Protein AF-A0A4Y2E158-F1 (afdb_monomer_lite)

Radius of gyration: 23.36 Å; chains: 1; bounding box: 60×26×57 Å

Foldseek 3Di:
DDDPPQDDPVLLVVLVVCVVVVHDLVRSCVVSVHDSVNSVVSNVCVVVVVVVLVVVPLPDQPDPADPVLVVVLVVVCVVCVPDDPVRSVVVSVVPDPDDRDGDDRPVHPDDPPDDDPDDDD

Sequence (121 aa):
MQKRNDLSDVQKGMIIGFRAKGGSISETANLMNCSRAGVVKVCLAWQYGTIQNQRRGTCGAPRAIDERGKQRLRRGVRANRRATVEQLTAQMNQGATKRLQVRICPCGPCPPLHENYFSSE

Organism: Araneus ventricosus (NCBI:txid182803)

Structure (mmCIF, N/CA/C/O backbone):
data_AF-A0A4Y2E158-F1
#
_entry.id   AF-A0A4Y2E158-F1
#
loop_
_atom_site.group_PDB
_atom_site.id
_atom_site.type_symbol
_atom_site.label_atom_id
_atom_site.label_alt_id
_atom_site.label_comp_id
_atom_site.label_asym_id
_atom_site.label_entity_id
_atom_site.label_seq_id
_atom_site.pdbx_PDB_ins_code
_atom_site.Cartn_x
_atom_site.Cartn_y
_atom_site.Cartn_z
_atom_site.occupancy
_atom_site.B_iso_or_equiv
_atom_site.auth_seq_id
_atom_site.auth_comp_id
_atom_site.auth_asym_id
_atom_site.auth_atom_id
_atom_site.pdbx_PDB_model_num
ATOM 1 N N . MET A 1 1 ? 32.390 -14.301 -14.943 1.00 35.94 1 MET A N 1
ATOM 2 C CA . MET A 1 1 ? 31.408 -13.917 -13.903 1.00 35.94 1 MET A CA 1
ATOM 3 C C . MET A 1 1 ? 30.794 -12.580 -14.318 1.00 35.94 1 MET A C 1
ATOM 5 O O . MET A 1 1 ? 31.486 -11.573 -14.266 1.00 35.94 1 MET A O 1
ATOM 9 N N . GLN A 1 2 ? 29.575 -12.560 -14.874 1.00 48.81 2 GLN A N 1
ATOM 10 C CA . GLN A 1 2 ? 28.946 -11.308 -15.330 1.00 48.81 2 GLN A CA 1
ATOM 11 C C . GLN A 1 2 ? 28.635 -10.421 -14.119 1.00 48.81 2 GLN A C 1
ATOM 13 O O . GLN A 1 2 ? 27.872 -10.811 -13.235 1.00 48.81 2 GLN A O 1
ATOM 18 N N . LYS A 1 3 ? 29.252 -9.238 -14.082 1.00 46.75 3 LYS A N 1
ATOM 19 C CA . LYS A 1 3 ? 29.004 -8.190 -13.092 1.00 46.75 3 LYS A CA 1
ATOM 20 C C . LYS A 1 3 ? 27.518 -7.817 -13.178 1.00 46.75 3 LYS A C 1
ATOM 22 O O . LYS A 1 3 ? 27.068 -7.309 -14.203 1.00 46.75 3 LYS A O 1
ATOM 27 N N . ARG A 1 4 ? 26.732 -8.156 -12.150 1.00 53.44 4 ARG A N 1
ATOM 28 C CA . ARG A 1 4 ? 25.326 -7.743 -12.043 1.00 53.44 4 ARG A CA 1
ATOM 29 C C . ARG A 1 4 ? 25.326 -6.235 -11.818 1.00 53.44 4 ARG A C 1
ATOM 31 O O . ARG A 1 4 ? 25.498 -5.783 -10.695 1.00 53.44 4 ARG A O 1
ATOM 38 N N . ASN A 1 5 ? 25.215 -5.462 -12.893 1.00 62.91 5 ASN A N 1
ATOM 39 C CA . ASN A 1 5 ? 24.907 -4.044 -12.776 1.00 62.91 5 ASN A CA 1
ATOM 40 C C . ASN A 1 5 ? 23.434 -3.964 -12.377 1.00 62.91 5 ASN A C 1
ATOM 42 O O . ASN A 1 5 ? 22.544 -4.094 -13.220 1.00 62.91 5 ASN A O 1
ATOM 46 N N . ASP A 1 6 ? 23.187 -3.872 -11.075 1.00 72.38 6 ASP A N 1
ATOM 47 C CA . ASP A 1 6 ? 21.846 -3.657 -10.560 1.00 72.38 6 ASP A CA 1
ATOM 48 C C . ASP A 1 6 ? 21.332 -2.306 -11.075 1.00 72.38 6 ASP A C 1
ATOM 50 O O . ASP A 1 6 ? 22.042 -1.300 -11.057 1.00 72.38 6 ASP A O 1
ATOM 54 N N . LEU A 1 7 ? 20.103 -2.302 -11.599 1.00 78.12 7 LEU A N 1
ATOM 55 C CA . LEU A 1 7 ? 19.455 -1.095 -12.115 1.00 78.12 7 LEU A CA 1
ATOM 56 C C . LEU A 1 7 ? 19.344 -0.046 -11.003 1.00 78.12 7 LEU A C 1
ATOM 58 O O . LEU A 1 7 ? 19.045 -0.393 -9.854 1.00 78.12 7 LEU A O 1
ATOM 62 N N . SER A 1 8 ? 19.520 1.230 -11.349 1.00 84.19 8 SER A N 1
ATOM 63 C CA . SER A 1 8 ? 19.288 2.314 -10.393 1.00 84.19 8 SER A CA 1
ATOM 64 C C . SER A 1 8 ? 17.804 2.400 -10.030 1.00 84.19 8 SER A C 1
ATOM 66 O O . SER A 1 8 ? 16.932 2.024 -10.819 1.00 84.19 8 SER A O 1
ATOM 68 N N . ASP A 1 9 ? 17.485 2.912 -8.843 1.00 80.81 9 ASP A N 1
ATOM 69 C CA . ASP A 1 9 ? 16.086 3.029 -8.413 1.00 80.81 9 ASP A CA 1
ATOM 70 C C . ASP A 1 9 ? 15.277 3.977 -9.309 1.00 80.81 9 ASP A C 1
ATOM 72 O O . ASP A 1 9 ? 14.097 3.734 -9.558 1.00 80.81 9 ASP A O 1
ATOM 76 N N . VAL A 1 10 ? 15.936 4.979 -9.903 1.00 81.94 10 VAL A N 1
ATOM 77 C CA . VAL A 1 10 ? 15.350 5.846 -10.936 1.00 81.94 10 VAL A CA 1
ATOM 78 C C . VAL A 1 10 ? 14.966 5.035 -12.179 1.00 81.94 10 VAL A C 1
ATOM 80 O O . VAL A 1 10 ? 13.830 5.124 -12.641 1.00 81.94 10 VAL A O 1
ATOM 83 N N . GLN A 1 11 ? 15.865 4.184 -12.688 1.00 85.44 11 GLN A N 1
ATOM 84 C CA . GLN A 1 11 ? 15.579 3.317 -13.839 1.00 85.44 11 GLN A CA 1
ATOM 85 C C . GLN A 1 11 ? 14.465 2.312 -13.535 1.00 85.44 11 GLN A C 1
ATOM 87 O O . GLN A 1 11 ? 13.575 2.107 -14.360 1.00 85.44 11 GLN A O 1
ATOM 92 N N . LYS A 1 12 ? 14.467 1.709 -12.338 1.00 86.25 12 LYS A N 1
ATOM 93 C CA . LYS A 1 12 ? 13.385 0.815 -11.898 1.00 86.25 12 LYS A CA 1
ATOM 94 C C . LYS A 1 12 ? 12.041 1.544 -11.871 1.00 86.25 12 LYS A C 1
ATOM 96 O O . LYS A 1 12 ? 11.054 1.007 -12.369 1.00 86.25 12 LYS A O 1
ATOM 101 N N . GLY A 1 13 ? 12.010 2.770 -11.344 1.00 85.06 13 GLY A N 1
ATOM 102 C CA . GLY A 1 13 ? 10.813 3.609 -11.309 1.00 85.06 13 GLY A CA 1
ATOM 103 C C . GLY A 1 13 ? 10.278 3.928 -12.705 1.00 85.06 13 GLY A C 1
ATOM 104 O O . GLY A 1 13 ? 9.082 3.783 -12.953 1.00 85.06 13 GLY A O 1
ATOM 105 N N . MET A 1 14 ? 11.155 4.277 -13.648 1.00 88.69 14 MET A N 1
ATOM 106 C CA . MET A 1 14 ? 10.743 4.547 -15.028 1.00 88.69 14 MET A CA 1
ATOM 107 C C . MET A 1 14 ? 10.240 3.288 -15.755 1.00 88.69 14 MET A C 1
ATOM 109 O O . MET A 1 14 ? 9.247 3.363 -16.476 1.00 88.69 14 MET A O 1
ATOM 113 N N . ILE A 1 15 ? 10.862 2.122 -15.526 1.00 89.69 15 ILE A N 1
ATOM 114 C CA . ILE A 1 15 ? 10.388 0.827 -16.048 1.00 89.69 15 ILE A CA 1
ATOM 115 C C . ILE A 1 15 ? 8.964 0.530 -15.559 1.00 89.69 15 ILE A C 1
ATOM 117 O O . ILE A 1 15 ? 8.106 0.141 -16.353 1.00 89.69 15 ILE A O 1
ATOM 121 N N . ILE A 1 16 ? 8.699 0.731 -14.264 1.00 88.06 16 ILE A N 1
ATOM 122 C CA . ILE A 1 16 ? 7.366 0.537 -13.675 1.00 88.06 16 ILE A CA 1
ATOM 123 C C . ILE A 1 16 ? 6.367 1.531 -14.276 1.00 88.06 16 ILE A C 1
ATOM 125 O O . ILE A 1 16 ? 5.272 1.132 -14.662 1.00 88.06 16 ILE A O 1
ATOM 129 N N . GLY A 1 17 ? 6.746 2.805 -14.408 1.00 86.38 17 GLY A N 1
ATOM 130 C CA . GLY A 1 17 ? 5.885 3.842 -14.977 1.00 86.38 17 GLY A CA 1
ATOM 131 C C . GLY A 1 17 ? 5.495 3.576 -16.435 1.00 86.38 17 GLY A C 1
ATOM 132 O O . GLY A 1 17 ? 4.334 3.750 -16.797 1.00 86.38 17 GLY A O 1
ATOM 133 N N . PHE A 1 18 ? 6.435 3.110 -17.262 1.00 87.12 18 PHE A N 1
ATOM 134 C CA . PHE A 1 18 ? 6.167 2.766 -18.663 1.00 87.12 18 PHE A CA 1
ATOM 135 C C . PHE A 1 18 ? 5.254 1.537 -18.781 1.00 87.12 18 PHE A C 1
ATOM 137 O O . PHE A 1 18 ? 4.282 1.543 -19.534 1.00 87.12 18 PHE A O 1
ATOM 144 N N . ARG A 1 19 ? 5.501 0.515 -17.952 1.00 87.94 19 ARG A N 1
ATOM 145 C CA . ARG A 1 19 ? 4.649 -0.679 -17.837 1.00 87.94 19 ARG A CA 1
ATOM 146 C C . ARG A 1 19 ? 3.231 -0.357 -17.375 1.00 87.94 19 ARG A C 1
ATOM 148 O O . ARG A 1 19 ? 2.284 -0.913 -17.916 1.00 87.94 19 ARG A O 1
ATOM 155 N N . ALA A 1 20 ? 3.076 0.550 -16.412 1.00 82.81 20 ALA A N 1
ATOM 156 C CA . ALA A 1 20 ? 1.768 0.979 -15.917 1.00 82.81 20 ALA A CA 1
ATOM 157 C C . ALA A 1 20 ? 0.944 1.728 -16.980 1.00 82.81 20 ALA A C 1
ATOM 159 O O . ALA A 1 20 ? -0.280 1.708 -16.924 1.00 82.81 20 ALA A O 1
ATOM 160 N N . LYS A 1 21 ? 1.603 2.353 -17.966 1.00 86.81 21 LYS A N 1
ATOM 161 C CA . LYS A 1 21 ? 0.960 2.998 -19.123 1.00 86.81 21 LYS A CA 1
ATOM 162 C C . LYS A 1 21 ? 0.656 2.035 -20.283 1.00 86.81 21 LYS A C 1
ATOM 164 O O . LYS A 1 21 ? 0.223 2.493 -21.332 1.00 86.81 21 LYS A O 1
ATOM 169 N N . GLY A 1 22 ? 0.889 0.729 -20.116 1.00 84.00 22 GLY A N 1
ATOM 170 C CA . GLY A 1 22 ? 0.652 -0.283 -21.153 1.00 84.00 22 GLY A CA 1
ATOM 171 C C . GLY A 1 22 ? 1.828 -0.516 -22.108 1.00 84.00 22 GLY A C 1
ATOM 172 O O . GLY A 1 22 ? 1.673 -1.199 -23.115 1.00 84.00 22 GLY A O 1
ATOM 173 N N . GLY A 1 23 ? 3.012 0.023 -21.809 1.00 86.62 23 GLY A N 1
ATOM 174 C CA . GLY A 1 23 ? 4.191 -0.142 -22.653 1.00 86.62 23 GLY A CA 1
ATOM 175 C C . GLY A 1 23 ? 4.748 -1.572 -22.678 1.00 86.62 23 GLY A C 1
ATOM 176 O O . GLY A 1 23 ? 4.759 -2.279 -21.662 1.00 86.62 23 GLY A O 1
ATOM 177 N N . SER A 1 24 ? 5.256 -2.000 -23.839 1.00 88.38 24 SER A N 1
ATOM 178 C CA . SER A 1 24 ? 5.743 -3.372 -24.030 1.00 88.38 24 SER A CA 1
ATOM 179 C C . SER A 1 24 ? 7.114 -3.620 -23.380 1.00 88.38 24 SER A C 1
ATOM 181 O O . SER A 1 24 ? 7.910 -2.707 -23.140 1.00 88.38 24 SER A O 1
ATOM 183 N N . ILE A 1 25 ? 7.432 -4.891 -23.101 1.00 87.12 25 ILE A N 1
ATOM 184 C CA . ILE A 1 25 ? 8.707 -5.284 -22.466 1.00 87.12 25 ILE A CA 1
ATOM 185 C C . ILE A 1 25 ? 9.904 -4.900 -23.337 1.00 87.12 25 ILE A C 1
ATOM 187 O O . ILE A 1 25 ? 10.899 -4.387 -22.828 1.00 87.12 25 ILE A O 1
ATOM 191 N N . SER A 1 26 ? 9.811 -5.179 -24.637 1.00 86.69 26 SER A N 1
ATOM 192 C CA . SER A 1 26 ? 10.885 -4.931 -25.599 1.00 86.69 26 SER A CA 1
ATOM 193 C C . SER A 1 26 ? 11.119 -3.437 -25.794 1.00 86.69 26 SER A C 1
ATOM 195 O O . SER A 1 26 ? 12.259 -2.993 -25.772 1.00 86.69 26 SER A O 1
ATOM 197 N N . GLU A 1 27 ? 10.050 -2.655 -25.899 1.00 87.88 27 GLU A N 1
ATOM 198 C CA . GLU A 1 27 ? 10.123 -1.199 -26.022 1.00 87.88 27 GLU A CA 1
ATOM 199 C C . GLU A 1 27 ? 10.738 -0.553 -24.776 1.00 87.88 27 GLU A C 1
ATOM 201 O O . GLU A 1 27 ? 11.654 0.257 -24.890 1.00 87.88 27 GLU A O 1
ATOM 206 N N . THR A 1 28 ? 10.336 -1.000 -23.579 1.00 88.06 28 THR A N 1
ATOM 207 C CA . THR A 1 28 ? 10.933 -0.536 -22.315 1.00 88.06 28 THR A CA 1
ATOM 208 C C . THR A 1 28 ? 12.424 -0.875 -22.238 1.00 88.06 28 THR A C 1
ATOM 210 O O . THR A 1 28 ? 13.232 -0.061 -21.797 1.00 88.06 28 THR A O 1
ATOM 213 N N . ALA A 1 29 ? 12.793 -2.091 -22.648 1.00 87.75 29 ALA A N 1
ATOM 214 C CA . ALA A 1 29 ? 14.172 -2.568 -22.633 1.00 87.75 29 ALA A CA 1
ATOM 215 C C . ALA A 1 29 ? 15.062 -1.761 -23.591 1.00 87.75 29 ALA A C 1
ATOM 217 O O . ALA A 1 29 ? 16.173 -1.388 -23.217 1.00 87.75 29 ALA A O 1
ATOM 218 N N . ASN A 1 30 ? 14.543 -1.442 -24.780 1.00 88.44 30 ASN A N 1
ATOM 219 C CA . ASN A 1 30 ? 15.223 -0.619 -25.776 1.00 88.44 30 ASN A CA 1
ATOM 220 C C . ASN A 1 30 ? 15.371 0.832 -25.300 1.00 88.44 30 ASN A C 1
ATOM 222 O O . ASN A 1 30 ? 16.459 1.388 -25.382 1.00 88.44 30 ASN A O 1
ATOM 226 N N . LEU A 1 31 ? 14.316 1.423 -24.730 1.00 85.62 31 LEU A N 1
ATOM 227 C CA . LEU A 1 31 ? 14.352 2.792 -24.204 1.00 85.62 31 LEU A CA 1
ATOM 228 C C . LEU A 1 31 ? 15.362 2.945 -23.055 1.00 85.62 31 LEU A C 1
ATOM 230 O O . LEU A 1 31 ? 16.052 3.954 -22.947 1.00 85.62 31 LEU A O 1
ATOM 234 N N . MET A 1 32 ? 15.450 1.930 -22.195 1.00 80.69 32 MET A N 1
ATOM 235 C CA . MET A 1 32 ? 16.308 1.936 -21.008 1.00 80.69 32 MET A CA 1
ATOM 236 C C . MET A 1 32 ? 17.693 1.334 -21.246 1.00 80.69 32 MET A C 1
ATOM 238 O O . MET A 1 32 ? 18.462 1.212 -20.291 1.00 80.69 32 MET A O 1
ATOM 242 N N . ASN A 1 33 ? 17.998 0.920 -22.483 1.00 86.25 33 ASN A N 1
ATOM 243 C CA . ASN A 1 33 ? 19.217 0.195 -22.852 1.00 86.25 33 ASN A CA 1
ATOM 244 C C . ASN A 1 33 ? 19.552 -0.943 -21.870 1.00 86.25 33 ASN A C 1
ATOM 246 O O . ASN A 1 33 ? 20.707 -1.156 -21.496 1.00 86.25 33 ASN A O 1
ATOM 250 N N . CYS A 1 34 ? 18.529 -1.662 -21.402 1.00 80.19 34 CYS A N 1
ATOM 251 C CA . CYS A 1 34 ? 18.672 -2.705 -20.395 1.00 80.19 34 CYS A CA 1
ATOM 252 C C . CYS A 1 34 ? 18.130 -4.044 -20.896 1.00 80.19 34 CYS A C 1
ATOM 254 O O . CYS A 1 34 ? 17.335 -4.128 -21.829 1.00 80.19 34 CYS A O 1
ATOM 256 N N . SER A 1 35 ? 18.579 -5.142 -20.285 1.00 85.69 35 SER A N 1
ATOM 257 C CA . SER A 1 35 ? 18.129 -6.469 -20.712 1.00 85.69 35 SER A CA 1
ATOM 258 C C . SER A 1 35 ? 16.623 -6.651 -20.477 1.00 85.69 35 SER A C 1
ATOM 260 O O . SER A 1 35 ? 16.105 -6.305 -19.412 1.00 85.69 35 SER A O 1
ATOM 262 N N . ARG A 1 36 ? 15.931 -7.308 -21.420 1.00 87.44 36 ARG A N 1
ATOM 263 C CA . ARG A 1 36 ? 14.519 -7.717 -21.259 1.00 87.44 36 ARG A CA 1
ATOM 264 C C . ARG A 1 36 ? 14.295 -8.499 -19.957 1.00 87.44 36 ARG A C 1
ATOM 266 O O . ARG A 1 36 ? 13.309 -8.277 -19.259 1.00 87.44 36 ARG A O 1
ATOM 273 N N . ALA A 1 37 ? 15.250 -9.352 -19.581 1.00 85.62 37 ALA A N 1
ATOM 274 C CA . ALA A 1 37 ? 15.230 -10.094 -18.320 1.00 85.62 37 ALA A CA 1
ATOM 275 C C . ALA A 1 37 ? 15.316 -9.184 -17.077 1.00 85.62 37 ALA A C 1
ATOM 277 O O . ALA A 1 37 ? 14.721 -9.488 -16.044 1.00 85.62 37 ALA A O 1
ATOM 278 N N . GLY A 1 38 ? 16.042 -8.066 -17.157 1.00 85.38 38 GLY A N 1
ATOM 279 C CA . GLY A 1 38 ? 16.090 -7.040 -16.115 1.00 85.38 38 GLY A CA 1
ATOM 280 C C . GLY A 1 38 ? 14.742 -6.346 -15.937 1.00 85.38 38 GLY A C 1
ATOM 281 O O . GLY A 1 38 ? 14.244 -6.269 -14.817 1.00 85.38 38 GLY A O 1
ATOM 282 N N . VAL A 1 39 ? 14.110 -5.947 -17.044 1.00 86.62 39 VAL A N 1
ATOM 283 C CA . VAL A 1 39 ? 12.760 -5.358 -17.038 1.00 86.62 39 VAL A CA 1
ATOM 284 C C . VAL A 1 39 ? 11.756 -6.321 -16.401 1.00 86.62 39 VAL A C 1
ATOM 286 O O . VAL A 1 39 ? 11.022 -5.932 -15.499 1.00 86.62 39 VAL A O 1
ATOM 289 N N . VAL A 1 40 ? 11.747 -7.594 -16.810 1.00 88.50 40 VAL A N 1
ATOM 290 C CA . VAL A 1 40 ? 10.849 -8.615 -16.238 1.00 88.50 40 VAL A CA 1
ATOM 291 C C . VAL A 1 40 ? 11.065 -8.774 -14.732 1.00 88.50 40 VAL A C 1
ATOM 293 O O . VAL A 1 40 ? 10.091 -8.784 -13.984 1.00 88.50 40 VAL A O 1
ATOM 296 N N . LYS A 1 41 ? 12.319 -8.828 -14.265 1.00 87.94 41 LYS A N 1
ATOM 297 C CA . LYS A 1 41 ? 12.631 -8.918 -12.830 1.00 87.94 41 LYS A CA 1
ATOM 298 C C . LYS A 1 41 ? 12.086 -7.730 -12.033 1.00 87.94 41 LYS A C 1
ATOM 300 O O . LYS A 1 41 ? 11.501 -7.941 -10.974 1.00 87.94 41 LYS A O 1
ATOM 305 N N . VAL A 1 42 ? 12.235 -6.508 -12.546 1.00 87.31 42 VAL A N 1
ATOM 306 C CA . VAL A 1 42 ? 11.695 -5.295 -11.905 1.00 87.31 42 VAL A CA 1
ATOM 307 C C . VAL A 1 42 ? 10.169 -5.335 -11.855 1.00 87.31 42 VAL A C 1
ATOM 309 O O . VAL A 1 42 ? 9.583 -5.051 -10.814 1.00 87.31 42 VAL A O 1
ATOM 312 N N . CYS A 1 43 ? 9.517 -5.740 -12.945 1.00 86.25 43 CYS A N 1
ATOM 313 C CA . CYS A 1 43 ? 8.058 -5.803 -13.007 1.00 86.25 43 CYS A CA 1
ATOM 314 C C . CYS A 1 43 ? 7.470 -6.865 -12.080 1.00 86.25 43 CYS A C 1
ATOM 316 O O . CYS A 1 43 ? 6.488 -6.593 -11.397 1.00 86.25 43 CYS A O 1
ATOM 318 N N . LEU A 1 44 ? 8.090 -8.045 -12.008 1.00 86.94 44 LEU A N 1
ATOM 319 C CA . LEU A 1 44 ? 7.676 -9.093 -11.077 1.00 86.94 44 LEU A CA 1
ATOM 320 C C . LEU A 1 44 ? 7.868 -8.643 -9.627 1.00 86.94 44 LEU A C 1
ATOM 322 O O . LEU A 1 44 ? 6.956 -8.785 -8.819 1.00 86.94 44 LEU A O 1
ATOM 326 N N . ALA A 1 45 ? 9.019 -8.049 -9.297 1.00 84.62 45 ALA A N 1
ATOM 327 C CA . ALA A 1 45 ? 9.267 -7.516 -7.959 1.00 84.62 45 ALA A CA 1
ATOM 328 C C . ALA A 1 45 ? 8.240 -6.439 -7.570 1.00 84.62 45 ALA A C 1
ATOM 330 O O . ALA A 1 45 ? 7.758 -6.438 -6.439 1.00 84.62 45 ALA A O 1
ATOM 331 N N . TRP A 1 46 ? 7.858 -5.569 -8.511 1.00 83.31 46 TRP A N 1
ATOM 332 C CA . TRP A 1 46 ? 6.796 -4.585 -8.305 1.00 83.31 46 TRP A CA 1
ATOM 333 C C . TRP A 1 46 ? 5.436 -5.247 -8.076 1.00 83.31 46 TRP A C 1
ATOM 335 O O . TRP A 1 46 ? 4.786 -4.911 -7.095 1.00 83.31 46 TRP A O 1
ATOM 345 N N . GLN A 1 47 ? 5.038 -6.218 -8.904 1.00 80.56 47 GLN A N 1
ATOM 346 C CA . GLN A 1 47 ? 3.747 -6.908 -8.797 1.00 80.56 47 GLN A CA 1
ATOM 347 C C . GLN A 1 47 ? 3.619 -7.715 -7.495 1.00 80.56 47 GLN A C 1
ATOM 349 O O . GLN A 1 47 ? 2.612 -7.630 -6.794 1.00 80.56 47 GLN A O 1
ATOM 354 N N . TYR A 1 48 ? 4.652 -8.471 -7.115 1.00 76.56 48 TYR A N 1
ATOM 355 C CA . TYR A 1 48 ? 4.663 -9.171 -5.829 1.00 76.56 48 TYR A CA 1
ATOM 356 C C . TYR A 1 48 ? 4.741 -8.187 -4.658 1.00 76.56 48 TYR A C 1
ATOM 358 O O . TYR A 1 48 ? 4.076 -8.394 -3.646 1.00 76.56 48 TYR A O 1
ATOM 366 N N . GLY A 1 49 ? 5.492 -7.093 -4.796 1.00 69.44 49 GLY A N 1
ATOM 367 C CA . GLY A 1 49 ? 5.562 -6.025 -3.806 1.00 69.44 49 GLY A CA 1
ATOM 368 C C . GLY A 1 49 ? 4.210 -5.349 -3.573 1.00 69.44 49 GLY A C 1
ATOM 369 O O . GLY A 1 49 ? 3.820 -5.166 -2.423 1.00 69.44 49 GLY A O 1
ATOM 370 N N . THR A 1 50 ? 3.454 -5.022 -4.621 1.00 62.56 50 THR A N 1
ATOM 371 C CA . THR A 1 50 ? 2.104 -4.451 -4.496 1.00 62.56 50 THR A CA 1
ATOM 372 C C . THR A 1 50 ? 1.122 -5.452 -3.902 1.00 62.56 50 THR A C 1
ATOM 374 O O . THR A 1 50 ? 0.410 -5.086 -2.973 1.00 62.56 50 THR A O 1
ATOM 377 N N . ILE A 1 51 ? 1.138 -6.723 -4.319 1.00 58.84 51 ILE A N 1
ATOM 378 C CA . ILE A 1 51 ? 0.266 -7.766 -3.743 1.00 58.84 51 ILE A CA 1
ATOM 379 C C . ILE A 1 51 ? 0.564 -7.979 -2.250 1.00 58.84 51 ILE A C 1
ATOM 381 O O . ILE A 1 51 ? -0.354 -8.085 -1.435 1.00 58.84 51 ILE A O 1
ATOM 385 N N . GLN A 1 52 ? 1.839 -8.019 -1.858 1.00 55.78 52 GLN A N 1
ATOM 386 C CA . GLN A 1 52 ? 2.234 -8.165 -0.453 1.00 55.78 52 GLN A CA 1
ATOM 387 C C . GLN A 1 52 ? 1.888 -6.918 0.376 1.00 55.78 52 GLN A C 1
ATOM 389 O O . GLN A 1 52 ? 1.421 -7.045 1.508 1.00 55.78 52 GLN A O 1
ATOM 394 N N . ASN A 1 53 ? 2.057 -5.714 -0.180 1.00 56.31 53 ASN A N 1
ATOM 395 C CA . ASN A 1 53 ? 1.689 -4.467 0.497 1.00 56.31 53 ASN A CA 1
ATOM 396 C C . ASN A 1 53 ? 0.167 -4.289 0.618 1.00 56.31 53 ASN A C 1
ATOM 398 O O . ASN A 1 53 ? -0.304 -3.846 1.664 1.00 56.31 53 ASN A O 1
ATOM 402 N N . GLN A 1 54 ? -0.607 -4.720 -0.381 1.00 55.78 54 GLN A N 1
ATOM 403 C CA . GLN A 1 54 ? -2.070 -4.741 -0.333 1.00 55.78 54 GLN A CA 1
ATOM 404 C C . GLN A 1 54 ? -2.577 -5.702 0.752 1.00 55.78 54 GLN A C 1
ATOM 406 O O . GLN A 1 54 ? -3.454 -5.354 1.542 1.00 55.78 54 GLN A O 1
ATOM 411 N N . ARG A 1 55 ? -1.976 -6.896 0.856 1.00 52.53 55 ARG A N 1
ATOM 412 C CA . ARG A 1 55 ? -2.302 -7.886 1.900 1.00 52.53 55 ARG A CA 1
ATOM 413 C C . ARG A 1 55 ? -1.927 -7.425 3.310 1.00 52.53 55 ARG A C 1
ATOM 415 O O . ARG A 1 55 ? -2.552 -7.862 4.272 1.00 52.53 55 ARG A O 1
ATOM 422 N N . ARG A 1 56 ? -0.933 -6.541 3.453 1.00 54.16 56 ARG A N 1
ATOM 423 C CA . ARG A 1 56 ? -0.492 -6.017 4.757 1.00 54.16 56 ARG A CA 1
ATOM 424 C C . ARG A 1 56 ? -1.430 -4.980 5.378 1.00 54.16 56 ARG A C 1
ATOM 426 O O . ARG A 1 56 ? -1.183 -4.579 6.512 1.00 54.16 56 ARG A O 1
ATOM 433 N N . GLY A 1 57 ? -2.508 -4.567 4.704 1.00 54.31 57 GLY A N 1
ATOM 434 C CA . GLY A 1 57 ? -3.555 -3.722 5.299 1.00 54.31 57 GLY A CA 1
ATOM 435 C C . GLY A 1 57 ? -3.070 -2.357 5.810 1.00 54.31 57 GLY A C 1
ATOM 436 O O . GLY A 1 57 ? -3.787 -1.680 6.544 1.00 54.31 57 GLY A O 1
ATOM 437 N N . THR A 1 58 ? -1.851 -1.952 5.451 1.00 54.28 58 THR A N 1
ATOM 438 C CA . THR A 1 58 ? -1.268 -0.646 5.775 1.00 54.28 58 THR A CA 1
ATOM 439 C C . THR A 1 58 ? -1.744 0.439 4.817 1.00 54.28 58 THR A C 1
ATOM 441 O O . THR A 1 58 ? -1.706 1.616 5.171 1.00 54.28 58 THR A O 1
ATOM 444 N N . CYS A 1 59 ? -2.219 0.057 3.630 1.00 57.59 59 CYS A N 1
ATOM 445 C CA . CYS A 1 59 ? -2.905 0.932 2.689 1.00 57.59 59 CYS A CA 1
ATOM 446 C C . CYS A 1 59 ? -4.422 0.877 2.935 1.00 57.59 59 CYS A C 1
ATOM 448 O O . CYS A 1 59 ? -5.119 -0.047 2.520 1.00 57.59 59 CYS A O 1
ATOM 450 N N . GLY A 1 60 ? -4.927 1.869 3.661 1.00 59.03 60 GLY A N 1
ATOM 451 C CA . GLY A 1 60 ? -6.344 2.044 3.956 1.00 59.03 60 GLY A CA 1
ATOM 452 C C . GLY A 1 60 ? -6.532 3.166 4.969 1.00 59.03 60 GLY A C 1
ATOM 453 O O . GLY A 1 60 ? -5.647 3.412 5.792 1.00 59.03 60 GLY A O 1
ATOM 454 N N . ALA A 1 61 ? -7.670 3.860 4.909 1.00 57.78 61 ALA A N 1
ATOM 455 C CA . ALA A 1 61 ? -8.004 4.858 5.918 1.00 57.78 61 ALA A CA 1
ATOM 456 C C . ALA A 1 61 ? -7.917 4.215 7.316 1.00 57.78 61 ALA A C 1
ATOM 458 O O . ALA A 1 61 ? -8.394 3.084 7.490 1.00 57.78 61 ALA A O 1
ATOM 459 N N . PRO A 1 62 ? -7.312 4.889 8.314 1.00 59.84 62 PRO A N 1
ATOM 460 C CA . PRO A 1 62 ? -7.315 4.395 9.680 1.00 59.84 62 PRO A CA 1
ATOM 461 C C . PRO A 1 62 ? -8.753 4.075 10.085 1.00 59.84 62 PRO A C 1
ATOM 463 O O . PRO A 1 62 ? -9.608 4.959 10.113 1.00 59.84 62 PRO A O 1
ATOM 466 N N . ARG A 1 63 ? -9.039 2.799 10.365 1.00 64.44 63 ARG A N 1
ATOM 467 C CA . ARG A 1 63 ? -10.357 2.413 10.873 1.00 64.44 63 ARG A CA 1
ATOM 468 C C . ARG A 1 63 ? -10.602 3.197 12.160 1.00 64.44 63 ARG A C 1
ATOM 470 O O . ARG A 1 63 ? -9.730 3.216 13.028 1.00 64.44 63 ARG A O 1
ATOM 477 N N . ALA A 1 64 ? -11.788 3.793 12.289 1.00 67.94 64 ALA A N 1
ATOM 478 C CA . ALA A 1 64 ? -12.176 4.553 13.479 1.00 67.94 64 ALA A CA 1
ATOM 479 C C . ALA A 1 64 ? -12.010 3.736 14.778 1.00 67.94 64 ALA A C 1
ATOM 481 O O . ALA A 1 64 ? -11.738 4.293 15.836 1.00 67.94 64 ALA A O 1
ATOM 482 N N . ILE A 1 65 ? -12.116 2.403 14.685 1.00 75.06 65 ILE A N 1
ATOM 483 C CA . ILE A 1 65 ? -11.903 1.461 15.785 1.00 75.06 65 ILE A CA 1
ATOM 484 C C . ILE A 1 65 ? -10.950 0.350 15.314 1.00 75.06 65 ILE A C 1
ATOM 486 O O . ILE A 1 65 ? -11.227 -0.342 14.330 1.00 75.06 65 ILE A O 1
ATOM 490 N N . ASP A 1 66 ? -9.830 0.167 16.021 1.00 77.00 66 ASP A N 1
ATOM 491 C CA . ASP A 1 66 ? -8.901 -0.948 15.794 1.00 77.00 66 ASP A CA 1
ATOM 492 C C . ASP A 1 66 ? -9.438 -2.270 16.386 1.00 77.00 66 ASP A C 1
ATOM 494 O O . ASP A 1 66 ? -10.428 -2.292 17.116 1.00 77.00 66 ASP A O 1
ATOM 498 N N . GLU A 1 67 ? -8.815 -3.411 16.071 1.00 80.81 67 GLU A N 1
ATOM 499 C CA . GLU A 1 67 ? -9.288 -4.719 16.569 1.00 80.81 67 GLU A CA 1
ATOM 500 C C . GLU A 1 67 ? -9.291 -4.800 18.107 1.00 80.81 67 GLU A C 1
ATOM 502 O O . GLU A 1 67 ? -10.170 -5.420 18.710 1.00 80.81 67 GLU A O 1
ATOM 507 N N . ARG A 1 68 ? -8.370 -4.087 18.769 1.00 82.44 68 ARG A N 1
ATOM 508 C CA . ARG A 1 68 ? -8.350 -3.959 20.233 1.00 82.44 68 ARG A CA 1
ATOM 509 C C . ARG A 1 68 ? -9.564 -3.174 20.737 1.00 82.44 68 ARG A C 1
ATOM 511 O O . ARG A 1 68 ? -10.185 -3.575 21.723 1.00 82.44 68 ARG A O 1
ATOM 518 N N . GLY A 1 69 ? -9.930 -2.092 20.056 1.00 84.44 69 GLY A N 1
ATOM 519 C CA . GLY A 1 69 ? -11.144 -1.320 20.295 1.00 84.44 69 GLY A CA 1
ATOM 520 C C . GLY A 1 69 ? -12.412 -2.148 20.081 1.00 84.44 69 GLY A C 1
ATOM 521 O O . GLY A 1 69 ? -13.295 -2.132 20.936 1.00 84.44 69 GLY A O 1
ATOM 522 N N . LYS A 1 70 ? -12.474 -2.968 19.024 1.00 86.69 70 LYS A N 1
ATOM 523 C CA . LYS A 1 70 ? -13.594 -3.898 18.798 1.00 86.69 70 LYS A CA 1
ATOM 524 C C . LYS A 1 70 ? -13.720 -4.920 19.925 1.00 86.69 70 LYS A C 1
ATOM 526 O O . LYS A 1 70 ? -14.826 -5.198 20.386 1.00 86.69 70 LYS A O 1
ATOM 531 N N . GLN A 1 71 ? -12.600 -5.452 20.412 1.00 88.62 71 GLN A N 1
ATOM 532 C CA . GLN A 1 71 ? -12.603 -6.398 21.526 1.00 88.62 71 GLN A CA 1
ATOM 533 C C . GLN A 1 71 ? -13.064 -5.748 22.841 1.00 88.62 71 GLN A C 1
ATOM 535 O O . GLN A 1 71 ? -13.820 -6.365 23.594 1.00 88.62 71 GLN A O 1
ATOM 540 N N . ARG A 1 72 ? -12.668 -4.495 23.106 1.00 86.62 72 ARG A N 1
ATOM 541 C CA . ARG A 1 72 ? -13.172 -3.710 24.248 1.00 86.62 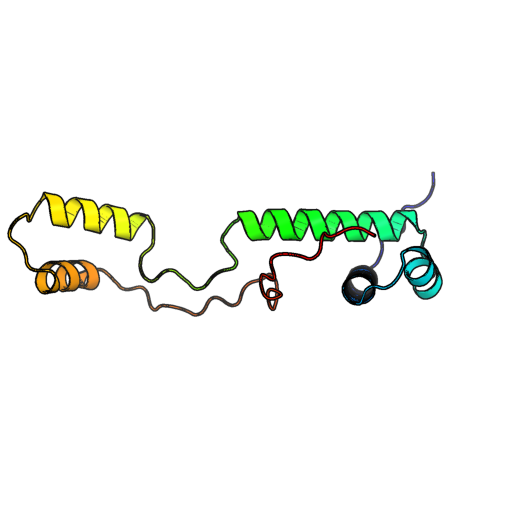72 ARG A CA 1
ATOM 542 C C . ARG A 1 72 ? -14.679 -3.480 24.150 1.00 86.62 72 ARG A C 1
ATOM 544 O O . ARG A 1 72 ? -15.377 -3.728 25.127 1.00 86.62 72 ARG A O 1
ATOM 551 N N . LEU A 1 73 ? -15.181 -3.120 22.969 1.00 87.06 73 LEU A N 1
ATOM 552 C CA . LEU A 1 73 ? -16.612 -2.931 22.732 1.00 87.06 73 LEU A CA 1
ATOM 553 C C . LEU A 1 73 ? -17.402 -4.229 22.962 1.00 87.06 73 LEU A C 1
ATOM 555 O O . LEU A 1 73 ? -18.389 -4.232 23.691 1.00 87.06 73 LEU A O 1
ATOM 559 N N . ARG A 1 74 ? -16.925 -5.364 22.430 1.00 88.44 74 ARG A N 1
ATOM 560 C CA . ARG A 1 74 ? -17.546 -6.687 22.645 1.00 88.44 74 ARG A CA 1
ATOM 561 C C . ARG A 1 74 ? -17.630 -7.074 24.121 1.00 88.44 74 ARG A C 1
ATOM 563 O O . ARG A 1 74 ? -18.578 -7.755 24.508 1.00 88.44 74 ARG A O 1
ATOM 570 N N . ARG A 1 75 ? -16.635 -6.694 24.929 1.00 88.94 75 ARG A N 1
ATOM 571 C CA . ARG A 1 75 ? -16.644 -6.912 26.385 1.00 88.94 75 ARG A CA 1
ATOM 572 C C . ARG A 1 75 ? -17.605 -5.951 27.085 1.00 88.94 75 ARG A C 1
ATOM 574 O O . ARG A 1 75 ? -18.384 -6.407 27.912 1.00 88.94 75 ARG A O 1
ATOM 581 N N . GLY A 1 76 ? -17.603 -4.672 26.705 1.00 85.94 76 GLY A N 1
ATOM 582 C CA . GLY A 1 76 ? -18.500 -3.649 27.254 1.00 85.94 76 GLY A CA 1
ATOM 583 C C . GLY A 1 76 ? -19.979 -3.978 27.041 1.00 85.94 76 GLY A C 1
ATOM 584 O O . GLY A 1 76 ? -20.749 -3.962 27.993 1.00 85.94 76 GLY A O 1
ATOM 585 N N . VAL A 1 77 ? -20.354 -4.397 25.829 1.00 88.44 77 VAL A N 1
ATOM 586 C CA . VAL A 1 77 ? -21.731 -4.819 25.506 1.00 88.44 77 VAL A CA 1
ATOM 587 C C . VAL A 1 77 ? -22.154 -6.046 26.321 1.00 88.44 77 VAL A C 1
ATOM 589 O O . VAL A 1 77 ? -23.285 -6.121 26.793 1.00 88.44 77 VAL A O 1
ATOM 592 N N . ARG A 1 78 ? -21.249 -7.015 26.523 1.00 88.12 78 ARG A N 1
ATOM 593 C CA . ARG A 1 78 ? -21.553 -8.214 27.324 1.00 88.12 78 ARG A CA 1
ATOM 594 C C . ARG A 1 78 ? -21.704 -7.911 28.811 1.00 88.12 78 ARG A C 1
ATOM 596 O O . ARG A 1 78 ? -22.581 -8.497 29.439 1.00 88.12 78 ARG A O 1
ATOM 603 N N . ALA A 1 79 ? -20.850 -7.044 29.352 1.00 86.19 79 ALA A N 1
ATOM 604 C CA . ALA A 1 79 ? -20.878 -6.651 30.758 1.00 86.19 79 ALA A CA 1
ATOM 605 C C . ALA A 1 79 ? -22.105 -5.785 31.083 1.00 86.19 79 ALA A C 1
ATOM 607 O O . ALA A 1 79 ? -22.714 -5.956 32.133 1.00 86.19 79 ALA A O 1
ATOM 608 N N . ASN A 1 80 ? -22.512 -4.918 30.153 1.00 83.00 80 ASN A N 1
ATOM 609 C CA . ASN A 1 80 ? -23.576 -3.942 30.358 1.00 83.00 80 ASN A CA 1
ATOM 610 C C . ASN A 1 80 ? -24.741 -4.170 29.386 1.00 83.00 80 ASN A C 1
ATOM 612 O O . ASN A 1 80 ? -25.018 -3.338 28.525 1.00 83.00 80 ASN A O 1
ATOM 616 N N . ARG A 1 81 ? -25.467 -5.285 29.546 1.00 80.31 81 ARG A N 1
ATOM 617 C CA . ARG A 1 81 ? -26.604 -5.646 28.667 1.00 80.31 81 ARG A CA 1
ATOM 618 C C . ARG A 1 81 ? -27.742 -4.612 28.626 1.00 80.31 81 ARG A C 1
ATOM 620 O O . ARG A 1 81 ? -28.570 -4.681 27.728 1.00 80.31 81 ARG A O 1
ATOM 627 N N . ARG A 1 82 ? -27.813 -3.699 29.604 1.00 86.75 82 ARG A N 1
ATOM 628 C CA . ARG A 1 82 ? -28.846 -2.651 29.722 1.00 86.75 82 ARG A CA 1
ATOM 629 C C . ARG A 1 82 ? -28.364 -1.250 29.317 1.00 86.75 82 ARG A C 1
ATOM 631 O O . ARG A 1 82 ? -29.152 -0.316 29.387 1.00 86.75 82 ARG A O 1
ATOM 638 N N . ALA A 1 83 ? -27.092 -1.083 28.952 1.00 80.94 83 ALA A N 1
ATOM 639 C CA . ALA A 1 83 ? -26.556 0.233 28.611 1.00 80.94 83 ALA A CA 1
ATOM 640 C C . ALA A 1 83 ? -26.997 0.676 27.210 1.00 80.94 83 ALA A C 1
ATOM 642 O O . ALA A 1 83 ? -27.009 -0.119 26.268 1.00 80.94 83 ALA A O 1
ATOM 643 N N . THR A 1 84 ? -27.313 1.962 27.065 1.00 85.62 84 THR A N 1
ATOM 644 C CA . THR A 1 84 ? -27.606 2.587 25.770 1.00 85.62 84 THR A CA 1
ATOM 645 C C . THR A 1 84 ? -26.332 2.812 24.955 1.00 85.62 84 THR A C 1
ATOM 647 O O . THR A 1 84 ? -25.221 2.905 25.486 1.00 85.62 84 THR A O 1
ATOM 650 N N . VAL A 1 85 ? -26.487 2.921 23.631 1.00 84.19 85 VAL A N 1
ATOM 651 C CA . VAL A 1 85 ? -25.372 3.140 22.691 1.00 84.19 85 VAL A CA 1
ATOM 652 C C . VAL A 1 85 ? -24.561 4.385 23.064 1.00 84.19 85 VAL A C 1
ATOM 654 O O . VAL A 1 85 ? -23.333 4.358 22.990 1.00 84.19 85 VAL A O 1
ATOM 657 N N . GLU A 1 86 ? -25.217 5.443 23.539 1.00 83.75 86 GLU A N 1
ATOM 658 C CA . GLU A 1 86 ? -24.567 6.673 24.006 1.00 83.75 86 GLU A CA 1
ATOM 659 C C . GLU A 1 86 ? -23.648 6.428 25.207 1.00 83.75 86 GLU A C 1
ATOM 661 O O . GLU A 1 86 ? -22.503 6.879 25.210 1.00 83.75 86 GLU A O 1
ATOM 666 N N . GLN A 1 87 ? -24.096 5.637 26.185 1.00 84.12 87 GLN A N 1
ATOM 667 C CA . GLN A 1 87 ? -23.307 5.292 27.371 1.00 84.12 87 GLN A CA 1
ATOM 668 C C . GLN A 1 87 ? -22.080 4.449 27.003 1.00 84.12 87 GLN A C 1
ATOM 670 O O . GLN A 1 87 ? -20.973 4.717 27.471 1.00 84.12 87 GLN A O 1
ATOM 675 N N . LEU A 1 88 ? -22.252 3.466 26.114 1.00 84.06 88 LEU A N 1
ATOM 676 C CA . LEU A 1 88 ? -21.148 2.640 25.614 1.00 84.06 88 LEU A CA 1
ATOM 677 C C . LEU A 1 88 ? -20.151 3.461 24.784 1.00 84.06 88 LEU A C 1
ATOM 679 O O . LEU A 1 88 ? -18.943 3.252 24.885 1.00 84.06 88 LEU A O 1
ATOM 683 N N . THR A 1 89 ? -20.637 4.418 23.993 1.00 84.00 89 THR A N 1
ATOM 684 C CA . THR A 1 89 ? -19.796 5.308 23.179 1.00 84.00 89 THR A CA 1
ATOM 685 C C . THR A 1 89 ? -19.000 6.268 24.061 1.00 84.00 89 THR A C 1
ATOM 687 O O . THR A 1 89 ? -17.786 6.390 23.893 1.00 84.00 89 THR A O 1
ATOM 690 N N . ALA A 1 90 ? -19.642 6.879 25.061 1.00 83.81 90 ALA A N 1
ATOM 691 C CA . ALA A 1 90 ? -18.976 7.718 26.053 1.00 83.81 90 ALA A CA 1
ATOM 692 C C . ALA A 1 90 ? -17.887 6.935 26.806 1.00 83.81 90 ALA A C 1
ATOM 694 O O . ALA A 1 90 ? -16.750 7.395 26.899 1.00 83.81 90 ALA A O 1
ATOM 695 N N . GLN A 1 91 ? -18.188 5.709 27.245 1.00 83.00 91 GLN A N 1
ATOM 696 C CA . GLN A 1 91 ? -17.224 4.824 27.908 1.00 83.00 91 GLN A CA 1
ATOM 697 C C . GLN A 1 91 ? -16.036 4.452 27.000 1.00 83.00 91 GLN A C 1
ATOM 699 O O . GLN A 1 91 ? -14.891 4.379 27.452 1.00 83.00 91 GLN A O 1
ATOM 704 N N . MET A 1 92 ? -16.277 4.217 25.708 1.00 80.25 92 MET A N 1
ATOM 705 C CA . MET A 1 92 ? -15.217 3.925 24.737 1.00 80.25 92 MET A CA 1
ATOM 706 C C . MET A 1 92 ? -14.304 5.136 24.499 1.00 80.25 92 MET A C 1
ATOM 708 O O . MET A 1 92 ? -13.087 4.968 24.366 1.00 80.25 92 MET A O 1
ATOM 712 N N . ASN A 1 93 ? -14.877 6.340 24.513 1.00 80.12 93 ASN A N 1
ATOM 713 C CA . ASN A 1 93 ? -14.171 7.596 24.274 1.00 80.12 93 ASN A CA 1
ATOM 714 C C . ASN A 1 93 ? -13.388 8.100 25.498 1.00 80.12 93 ASN A C 1
ATOM 716 O O . ASN A 1 93 ? -12.354 8.738 25.318 1.00 80.12 93 ASN A O 1
ATOM 720 N N . GLN A 1 94 ? -13.788 7.739 26.725 1.00 75.62 94 GLN A N 1
ATOM 721 C CA . GLN A 1 94 ? -13.080 8.089 27.974 1.00 75.62 94 GLN A CA 1
ATOM 722 C C . GLN A 1 94 ? -11.613 7.609 28.027 1.00 75.62 94 GLN A C 1
ATOM 724 O O . GLN A 1 94 ? -10.832 8.111 28.827 1.00 75.62 94 GLN A O 1
ATOM 729 N N . GLY A 1 95 ? -11.212 6.662 27.168 1.00 62.84 95 GLY A N 1
ATOM 730 C CA . GLY A 1 95 ? -9.823 6.200 27.035 1.00 62.84 95 GLY A CA 1
ATOM 731 C C . GLY A 1 95 ? -9.216 6.401 25.643 1.00 62.84 95 GLY A C 1
ATOM 732 O O . GLY A 1 95 ? -8.231 5.737 25.314 1.00 62.84 95 GLY A O 1
ATOM 733 N N . ALA A 1 96 ? -9.828 7.224 24.787 1.00 61.56 96 ALA A N 1
ATOM 734 C CA . ALA A 1 96 ? -9.393 7.4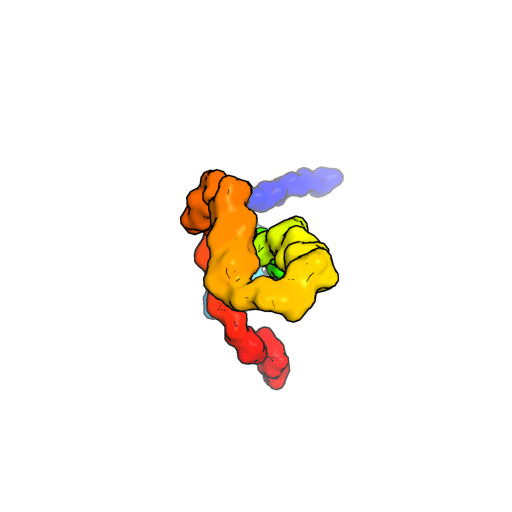36 23.411 1.00 61.56 96 ALA A CA 1
ATOM 735 C C . ALA A 1 96 ? -8.518 8.695 23.290 1.00 61.56 96 ALA A C 1
ATOM 737 O O . ALA A 1 96 ? -8.976 9.764 22.910 1.00 61.56 96 ALA A O 1
ATOM 738 N N . THR A 1 97 ? -7.217 8.561 23.551 1.00 55.03 97 THR A N 1
ATOM 739 C CA . THR A 1 97 ? -6.221 9.628 23.297 1.00 55.03 97 THR A CA 1
ATOM 740 C C . THR A 1 97 ? -5.783 9.693 21.824 1.00 55.03 97 THR A C 1
ATOM 742 O O . THR A 1 97 ? -4.973 10.530 21.428 1.00 55.03 97 THR A O 1
ATOM 745 N N . LYS A 1 98 ? -6.266 8.772 20.980 1.00 54.28 98 LYS A N 1
ATOM 746 C CA . LYS A 1 98 ? -5.813 8.631 19.592 1.00 54.28 98 LYS A CA 1
ATOM 747 C C . LYS A 1 98 ? -6.511 9.663 18.705 1.00 54.28 98 LYS A C 1
ATOM 749 O O . LYS A 1 98 ? -7.623 9.436 18.238 1.00 54.28 98 LYS A O 1
ATOM 754 N N . ARG A 1 99 ? -5.819 10.766 18.404 1.00 54.16 99 ARG A N 1
ATOM 755 C CA . ARG A 1 99 ? -6.124 11.564 17.207 1.00 54.16 99 ARG A CA 1
ATOM 756 C C . ARG A 1 99 ? -6.092 10.628 15.996 1.00 54.16 99 ARG A C 1
ATOM 758 O O . ARG A 1 99 ? -5.110 9.904 15.812 1.00 54.16 99 ARG A O 1
ATOM 765 N N . LEU A 1 100 ? -7.148 10.636 15.185 1.00 53.75 100 LEU A N 1
ATOM 766 C CA . LEU A 1 100 ? -7.149 10.003 13.867 1.00 53.75 100 LEU A CA 1
ATOM 767 C C . LEU A 1 100 ? -6.149 10.767 12.993 1.00 53.75 100 LEU A C 1
ATOM 769 O O . LEU A 1 100 ? -6.494 11.730 12.321 1.00 53.75 100 LEU A O 1
ATOM 773 N N . GLN A 1 101 ? -4.873 10.400 13.076 1.00 52.75 101 GLN A N 1
ATOM 774 C CA . GLN A 1 101 ?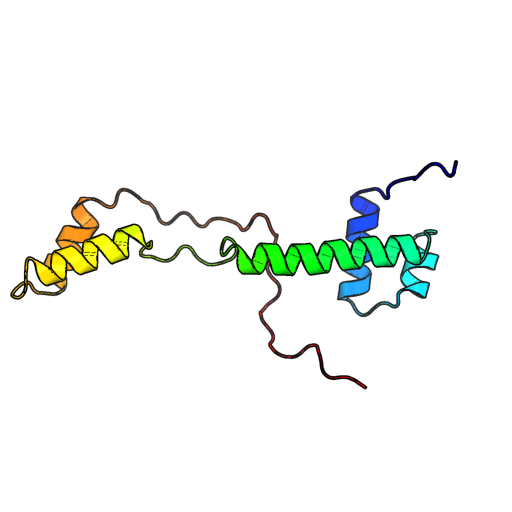 -3.865 10.945 12.182 1.00 52.75 101 GLN A CA 1
ATOM 775 C C . GLN A 1 101 ? -4.061 10.295 10.818 1.00 52.75 101 GLN A C 1
ATOM 777 O O . GLN A 1 101 ? -4.046 9.064 10.707 1.00 52.75 101 GLN A O 1
ATOM 782 N N . VAL A 1 102 ? -4.238 11.122 9.790 1.00 50.78 102 VAL A N 1
ATOM 783 C CA . VAL A 1 102 ? -4.143 10.695 8.395 1.00 50.78 102 VAL A CA 1
ATOM 784 C C . VAL A 1 102 ? -2.736 10.136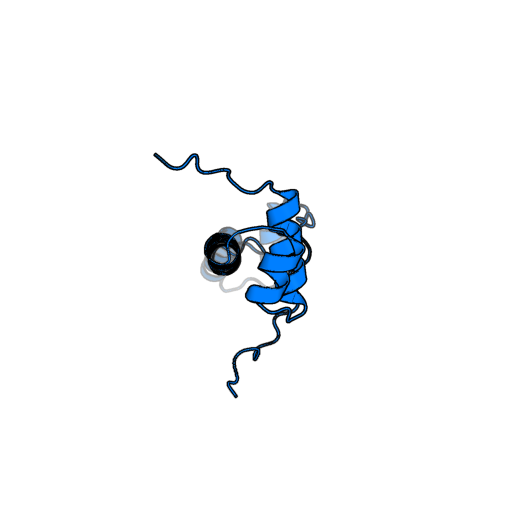 8.208 1.00 50.78 102 VAL A C 1
ATOM 786 O O . VAL A 1 102 ? -1.763 10.881 8.136 1.00 50.78 102 VAL A O 1
ATOM 789 N N . ARG A 1 103 ? -2.601 8.808 8.196 1.00 51.19 103 ARG A N 1
ATOM 790 C CA . ARG A 1 103 ? -1.347 8.186 7.780 1.00 51.19 103 ARG A CA 1
ATOM 791 C C . ARG A 1 103 ? -1.298 8.242 6.266 1.00 51.19 103 ARG A C 1
ATOM 793 O O . ARG A 1 103 ? -2.080 7.573 5.597 1.00 51.19 103 ARG A O 1
ATOM 800 N N . ILE A 1 104 ? -0.373 9.036 5.744 1.00 51.00 104 ILE A N 1
ATOM 801 C CA . ILE A 1 104 ? 0.017 8.971 4.338 1.00 51.00 104 ILE A CA 1
ATOM 802 C C . ILE A 1 104 ? 0.583 7.564 4.104 1.00 51.00 104 ILE A C 1
ATOM 804 O O . ILE A 1 104 ? 1.465 7.125 4.847 1.00 51.00 104 ILE A O 1
ATOM 808 N N . CYS A 1 105 ? 0.039 6.821 3.130 1.00 50.59 105 CYS A N 1
ATOM 809 C CA . CYS A 1 105 ? 0.550 5.485 2.825 1.00 50.59 105 CYS A CA 1
ATOM 810 C C . CYS A 1 105 ? 2.014 5.596 2.374 1.00 50.59 105 CYS A C 1
ATOM 812 O O . CYS A 1 105 ? 2.285 6.358 1.444 1.00 50.59 105 CYS A O 1
ATOM 814 N N . PRO A 1 106 ? 2.947 4.794 2.922 1.00 51.19 106 PRO A N 1
ATOM 815 C CA . PRO A 1 106 ? 4.325 4.745 2.423 1.00 51.19 106 PRO A CA 1
ATOM 816 C C . PRO A 1 106 ? 4.417 4.226 0.976 1.00 51.19 106 PRO A C 1
ATOM 818 O O . PRO A 1 106 ? 5.479 4.274 0.369 1.00 51.19 106 PRO A O 1
ATOM 821 N N . CYS A 1 107 ? 3.309 3.725 0.425 1.00 47.94 107 CYS A N 1
ATOM 822 C CA . CYS A 1 107 ? 3.195 3.179 -0.917 1.00 47.94 107 CYS A CA 1
ATOM 823 C C . CYS A 1 107 ? 2.930 4.221 -2.025 1.00 47.94 107 CYS A C 1
ATOM 825 O O . CYS A 1 107 ? 2.856 3.839 -3.190 1.00 47.94 107 CYS A O 1
ATOM 827 N N . GLY A 1 108 ? 2.784 5.511 -1.695 1.00 49.75 108 GLY A N 1
ATOM 828 C CA . GLY A 1 108 ? 2.305 6.521 -2.649 1.00 49.75 108 GLY A CA 1
ATOM 829 C C . GLY A 1 108 ? 0.786 6.432 -2.887 1.00 49.75 108 GLY A C 1
ATOM 830 O O . GLY A 1 108 ? 0.099 5.689 -2.175 1.00 49.75 108 GLY A O 1
ATOM 831 N N . PRO A 1 109 ? 0.219 7.208 -3.833 1.00 48.88 109 PRO A N 1
ATOM 832 C CA . PRO A 1 109 ? -1.204 7.135 -4.156 1.00 48.88 109 PRO A CA 1
ATOM 833 C C . PRO A 1 109 ? -1.535 5.726 -4.654 1.00 48.88 109 PRO A C 1
ATOM 835 O O . PRO A 1 109 ? -1.048 5.290 -5.696 1.00 48.88 109 PRO A O 1
ATOM 838 N N . CYS A 1 110 ? -2.338 4.994 -3.878 1.00 46.81 110 CYS A N 1
ATOM 839 C CA . CYS A 1 110 ? -2.837 3.696 -4.308 1.00 46.81 110 CYS A CA 1
ATOM 840 C C . CYS A 1 110 ? -3.688 3.918 -5.562 1.00 46.81 110 CYS A C 1
ATOM 842 O O . CYS A 1 110 ? -4.614 4.734 -5.498 1.00 46.81 110 CYS A O 1
ATOM 844 N N . PRO A 1 111 ? -3.406 3.234 -6.684 1.00 46.47 111 PRO A N 1
ATOM 845 C CA . PRO A 1 111 ? -4.319 3.266 -7.812 1.00 46.47 111 PRO A CA 1
ATOM 846 C C . PRO A 1 111 ? -5.700 2.789 -7.333 1.00 46.47 111 PRO A C 1
ATOM 848 O O . PRO A 1 111 ? -5.768 1.918 -6.454 1.00 46.47 111 PRO A O 1
ATOM 851 N N . PRO A 1 112 ? -6.795 3.374 -7.845 1.00 42.50 112 PRO A N 1
ATOM 852 C CA . PRO A 1 112 ? -8.132 2.939 -7.479 1.00 42.50 112 PRO A CA 1
ATOM 853 C C . PRO A 1 112 ? -8.252 1.441 -7.755 1.00 42.50 112 PRO A C 1
ATOM 855 O O . PRO A 1 112 ? -7.782 0.953 -8.784 1.00 42.50 112 PRO A O 1
ATOM 858 N N . LEU A 1 113 ? -8.844 0.712 -6.806 1.00 43.66 113 LEU A N 1
ATOM 859 C CA . LEU A 1 113 ? -9.210 -0.689 -6.978 1.00 43.66 113 LEU A CA 1
ATOM 860 C C . LEU A 1 113 ? -10.264 -0.764 -8.087 1.00 43.66 113 LEU A C 1
ATOM 862 O O . LEU A 1 113 ? -11.457 -0.759 -7.810 1.00 43.66 113 LEU A O 1
ATOM 866 N N . HIS A 1 114 ? -9.830 -0.779 -9.343 1.00 36.56 114 HIS A N 1
ATOM 867 C CA . HIS A 1 114 ? -10.665 -1.252 -10.427 1.00 36.56 114 HIS A CA 1
ATOM 868 C C . HIS A 1 114 ? -10.452 -2.761 -10.506 1.00 36.56 114 HIS A C 1
ATOM 870 O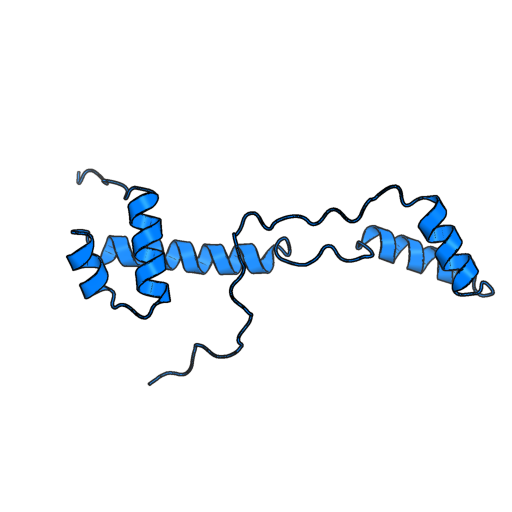 O . HIS A 1 114 ? -9.428 -3.245 -10.994 1.00 36.56 114 HIS A O 1
ATOM 876 N N . GLU A 1 115 ? -11.402 -3.501 -9.934 1.00 39.88 115 GLU A N 1
ATOM 877 C CA . GLU A 1 115 ? -11.661 -4.882 -10.326 1.00 39.88 115 GLU A CA 1
ATOM 878 C C . GLU A 1 115 ? -11.743 -4.923 -11.857 1.00 39.88 115 GLU A C 1
ATOM 880 O O . GLU A 1 115 ? -12.469 -4.134 -12.456 1.00 39.88 115 GLU A O 1
ATOM 885 N N . ASN A 1 116 ? -10.994 -5.834 -12.479 1.00 38.88 116 ASN A N 1
ATOM 886 C CA . ASN A 1 116 ? -10.885 -6.043 -13.930 1.00 38.88 116 ASN A CA 1
ATOM 887 C C . ASN A 1 116 ? -9.815 -5.191 -14.635 1.00 38.88 116 ASN A C 1
ATOM 889 O O . ASN A 1 116 ? -10.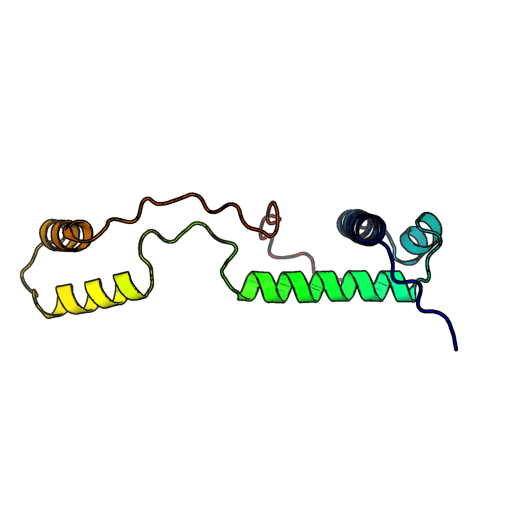104 -4.240 -15.354 1.00 38.88 116 ASN A O 1
ATOM 893 N N . TYR A 1 117 ? -8.559 -5.621 -14.501 1.00 43.16 117 TYR A N 1
ATOM 894 C CA . TYR A 1 117 ? -7.553 -5.497 -15.567 1.00 43.16 117 TYR A CA 1
ATOM 895 C C . TYR A 1 117 ? -6.842 -6.848 -15.744 1.00 43.16 117 TYR A C 1
ATOM 897 O O . TYR A 1 117 ? -5.624 -6.983 -15.676 1.00 43.16 117 TYR A O 1
ATOM 905 N N . PHE A 1 118 ? -7.654 -7.895 -15.881 1.00 38.19 118 PHE A N 1
ATOM 906 C CA . PHE A 1 118 ? -7.248 -9.180 -16.433 1.00 38.19 118 PHE A CA 1
ATOM 907 C C . PHE A 1 118 ? -8.460 -9.754 -17.169 1.00 38.19 118 PHE A C 1
ATOM 909 O O . PHE A 1 118 ? -9.215 -10.568 -16.651 1.00 38.19 118 PHE A O 1
ATOM 916 N N . SER A 1 119 ? -8.707 -9.241 -18.367 1.00 32.31 119 SER A N 1
ATOM 917 C CA . SER A 1 119 ? -9.427 -9.986 -19.392 1.00 32.31 119 SER A CA 1
ATOM 918 C C . SER A 1 119 ? -8.538 -9.959 -20.618 1.00 32.31 119 SER A C 1
ATOM 920 O O . SER A 1 119 ? -8.233 -8.912 -21.177 1.00 32.31 119 SER A O 1
ATOM 922 N N . SER A 1 120 ? -8.004 -11.145 -20.858 1.00 34.12 120 SER A N 1
ATOM 923 C CA . SER A 1 120 ? -7.325 -11.618 -22.048 1.00 34.12 120 SER A CA 1
ATOM 924 C C . SER A 1 120 ? -8.059 -11.233 -23.324 1.00 34.12 120 SER A C 1
ATOM 926 O O . SER A 1 120 ? -9.237 -11.564 -23.423 1.00 34.12 120 SER A O 1
ATOM 928 N N . GLU A 1 121 ? -7.326 -10.671 -24.282 1.00 33.22 121 GLU A N 1
ATOM 929 C CA . GLU A 1 121 ? -7.245 -11.142 -25.674 1.00 33.22 121 GLU A CA 1
ATOM 930 C C . GLU A 1 121 ? -5.807 -10.943 -26.175 1.00 33.22 121 GLU A C 1
ATOM 932 O O . GLU A 1 121 ? -5.185 -9.920 -25.798 1.00 33.22 121 GLU A O 1
#

pLDDT: mean 71.38, std 17.51, range [32.31, 89.69]

Secondary structure (DSSP, 8-state):
-----PPPHHHHHHHHHHHHTT--HHHHHHHTT--HHHHHHHHHHHHHHHHHHHHTT-SSPPPSS-HHHHHHHHHHHHH-TT--HHHHHHHHHTT----------TT-SPPP--S------